Protein AF-A0A917MZ72-F1 (afdb_monomer_lite)

Foldseek 3Di:
DDWDFPDKDKDWAQAAPQKKKKFAPPDPWDQPPQPDVVCVVQLWGDDARMIIGGHPDRGTDIDMDTDIPDDDPDPVPDPPDPVHDDDDDYDHPNPDIDIHHPPDDPVPPDDD

Radius of gyration: 14.57 Å; chains: 1; bounding box: 30×39×33 Å

InterPro domains:
  IPR038691 DNA-entry nuclease inhibitor, ComJ superfamily [G3DSA:2.60.34.30] (3-109)

Structure (mmCIF, N/CA/C/O backbone):
data_AF-A0A917MZ72-F1
#
_entry.id   AF-A0A917MZ72-F1
#
loop_
_atom_site.group_PDB
_atom_site.id
_atom_site.type_symbol
_atom_site.label_atom_id
_atom_site.label_alt_id
_atom_site.label_comp_id
_atom_site.label_asym_id
_atom_site.label_entity_id
_atom_site.label_seq_id
_atom_site.pdbx_PDB_ins_code
_atom_site.Cartn_x
_atom_site.Cartn_y
_atom_site.Cartn_z
_atom_site.occupancy
_atom_site.B_iso_or_equiv
_atom_site.auth_seq_id
_atom_site.auth_comp_id
_atom_site.auth_asym_i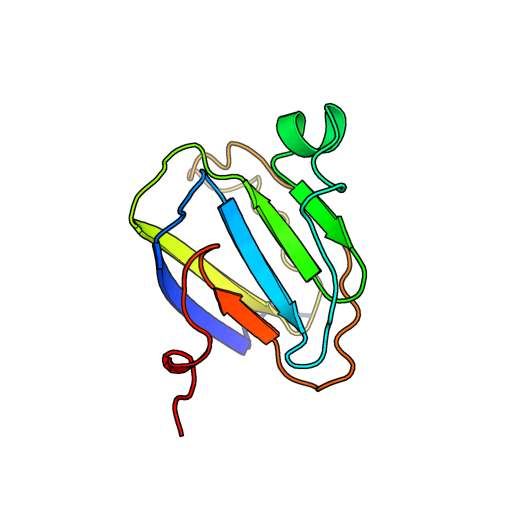d
_atom_site.auth_atom_id
_atom_site.pdbx_PDB_model_num
ATOM 1 N N . MET A 1 1 ? -15.347 21.070 11.249 1.00 49.66 1 MET A N 1
ATOM 2 C CA . MET A 1 1 ? -15.403 19.743 11.897 1.00 49.66 1 MET A CA 1
ATOM 3 C C . MET A 1 1 ? -13.965 19.324 12.135 1.00 49.66 1 MET A C 1
ATOM 5 O O . MET A 1 1 ? -13.154 19.535 11.245 1.00 49.66 1 MET A O 1
ATOM 9 N N . SER A 1 2 ? -13.608 18.893 13.342 1.00 57.16 2 SER A N 1
ATOM 10 C CA . SER A 1 2 ? -12.224 18.542 13.677 1.00 57.16 2 SER A CA 1
ATOM 11 C C . SER A 1 2 ? -11.825 17.259 12.954 1.00 57.16 2 SER A C 1
ATOM 13 O O . SER A 1 2 ? -12.448 16.220 13.153 1.00 57.16 2 SER A O 1
ATOM 15 N N . ASN A 1 3 ? -10.79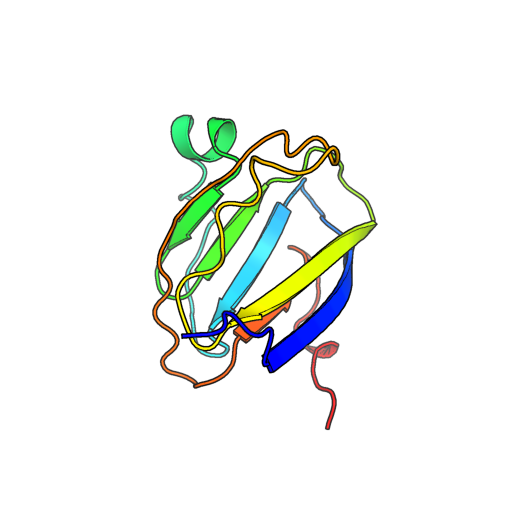6 17.353 12.120 1.00 67.38 3 ASN A N 1
ATOM 16 C CA . ASN A 1 3 ? -10.198 16.219 11.439 1.00 67.38 3 ASN A CA 1
ATOM 17 C C . ASN A 1 3 ? -9.458 15.366 12.473 1.00 67.38 3 ASN A C 1
ATOM 19 O O . ASN A 1 3 ? -8.483 15.823 13.069 1.00 67.38 3 ASN A O 1
ATOM 23 N N . THR A 1 4 ? -9.981 14.189 12.796 1.00 81.31 4 THR A N 1
ATOM 24 C CA . THR A 1 4 ? -9.443 13.345 13.868 1.00 81.31 4 THR A CA 1
ATOM 25 C C . THR A 1 4 ? -9.110 11.976 13.304 1.00 81.31 4 THR A C 1
ATOM 27 O O . THR A 1 4 ? -9.956 11.325 12.692 1.00 81.31 4 THR A O 1
ATOM 30 N N . VAL A 1 5 ? -7.866 11.548 13.521 1.00 84.50 5 VAL A N 1
ATOM 31 C CA . VAL A 1 5 ? -7.420 10.186 13.225 1.00 84.50 5 VAL A CA 1
ATOM 32 C C . VAL A 1 5 ? -8.190 9.237 14.137 1.00 84.50 5 VAL A C 1
ATOM 34 O O . VAL A 1 5 ? -8.087 9.336 15.359 1.00 84.50 5 VAL A O 1
ATOM 37 N N . ILE A 1 6 ? -8.968 8.329 13.552 1.00 92.81 6 ILE A N 1
ATOM 38 C CA . ILE A 1 6 ? -9.713 7.313 14.310 1.00 92.81 6 ILE A CA 1
ATOM 39 C C . ILE A 1 6 ? -8.906 6.043 14.534 1.00 92.81 6 ILE A C 1
ATOM 41 O O . ILE A 1 6 ? -9.191 5.296 15.467 1.00 92.81 6 ILE A O 1
ATOM 45 N N . ASN A 1 7 ? -7.904 5.793 13.693 1.00 91.81 7 ASN A N 1
ATOM 46 C CA . ASN A 1 7 ? -6.975 4.695 13.882 1.00 91.81 7 ASN A CA 1
ATOM 47 C C . ASN A 1 7 ? -5.633 5.003 13.216 1.00 91.81 7 ASN A C 1
ATOM 49 O O . ASN A 1 7 ? -5.599 5.587 12.131 1.00 91.81 7 ASN A O 1
ATOM 53 N N . GLU A 1 8 ? -4.548 4.580 13.856 1.00 93.00 8 GLU A N 1
ATOM 54 C CA . GLU A 1 8 ? -3.192 4.652 13.321 1.00 93.00 8 GLU A CA 1
ATOM 55 C C . GLU A 1 8 ? -2.519 3.291 13.478 1.00 93.00 8 GLU A C 1
ATOM 57 O O . GLU A 1 8 ? -2.433 2.743 14.578 1.00 93.00 8 GLU A O 1
ATOM 62 N N . ILE A 1 9 ? -2.031 2.749 12.367 1.00 93.81 9 ILE A N 1
ATOM 63 C CA . ILE A 1 9 ? -1.363 1.452 12.315 1.00 93.81 9 ILE A CA 1
ATOM 64 C C . ILE A 1 9 ? 0.048 1.682 11.785 1.00 93.81 9 ILE A C 1
ATOM 66 O O . ILE A 1 9 ? 0.225 2.327 10.753 1.00 93.81 9 ILE A O 1
ATOM 70 N N . LYS A 1 10 ? 1.043 1.147 12.495 1.00 94.19 10 LYS A N 1
ATOM 71 C CA . LYS A 1 10 ? 2.453 1.171 12.091 1.00 94.19 10 LYS A CA 1
ATOM 72 C C . LYS A 1 10 ? 2.913 -0.246 11.810 1.00 94.19 10 LYS A C 1
ATOM 74 O O . LYS A 1 10 ? 2.726 -1.127 12.651 1.00 94.19 10 LYS A O 1
ATOM 79 N N . LEU A 1 11 ? 3.479 -0.448 10.632 1.00 92.50 11 LEU A N 1
ATOM 80 C CA . LEU A 1 11 ? 3.952 -1.732 10.138 1.00 92.50 11 LEU A CA 1
ATOM 81 C C . LEU A 1 11 ? 5.357 -1.551 9.575 1.00 92.50 11 LEU A C 1
ATOM 83 O O . LEU A 1 11 ? 5.674 -0.483 9.064 1.00 92.50 11 LEU A O 1
ATOM 87 N N . ASP A 1 12 ? 6.145 -2.616 9.610 1.00 92.38 12 ASP A N 1
ATOM 88 C CA . ASP A 1 12 ? 7.345 -2.748 8.790 1.00 92.38 12 ASP A CA 1
ATOM 89 C C . ASP A 1 12 ? 7.057 -3.857 7.776 1.00 92.38 12 ASP A C 1
ATOM 91 O O . ASP A 1 12 ? 6.725 -4.982 8.166 1.00 92.38 12 ASP A O 1
ATOM 95 N N . ILE A 1 13 ? 7.078 -3.513 6.488 1.00 90.50 13 ILE A N 1
ATOM 96 C CA . ILE A 1 13 ? 6.703 -4.411 5.389 1.00 90.50 13 ILE A CA 1
ATOM 97 C C . ILE A 1 13 ? 7.914 -4.649 4.502 1.00 90.50 13 ILE A C 1
ATOM 99 O O . ILE A 1 13 ? 8.536 -3.695 4.041 1.00 90.50 13 ILE A O 1
ATOM 103 N N . PHE A 1 14 ? 8.217 -5.910 4.206 1.00 89.06 14 PHE A N 1
ATOM 104 C CA . PHE A 1 14 ? 9.290 -6.254 3.284 1.00 89.06 14 PHE A CA 1
ATOM 105 C C . PHE A 1 14 ? 8.858 -5.973 1.837 1.00 89.06 14 PHE A C 1
ATOM 107 O O . PHE A 1 14 ? 8.076 -6.720 1.246 1.00 89.06 14 PHE A O 1
ATOM 114 N N . ALA A 1 15 ? 9.348 -4.871 1.263 1.00 88.38 15 ALA A N 1
ATOM 115 C CA . ALA A 1 15 ? 8.975 -4.409 -0.074 1.00 88.38 15 ALA A CA 1
ATOM 116 C C . ALA A 1 15 ? 9.768 -5.127 -1.176 1.00 88.38 15 ALA A C 1
ATOM 118 O O . ALA A 1 15 ? 10.562 -4.513 -1.899 1.00 88.38 15 ALA A O 1
ATOM 119 N N . ASP A 1 16 ? 9.559 -6.438 -1.299 1.00 84.88 16 ASP A N 1
ATOM 120 C CA . ASP A 1 16 ? 10.185 -7.219 -2.361 1.00 84.88 16 ASP A CA 1
ATOM 121 C C . ASP A 1 16 ? 9.782 -6.690 -3.741 1.00 84.88 16 ASP A C 1
ATOM 123 O O . ASP A 1 16 ? 8.648 -6.260 -3.956 1.00 84.88 16 ASP A O 1
ATOM 127 N N . TYR A 1 17 ? 10.728 -6.688 -4.677 1.00 85.44 17 TYR A N 1
ATOM 128 C CA . TYR A 1 17 ? 10.587 -6.041 -5.985 1.00 85.44 17 TYR A CA 1
ATOM 129 C C . TYR A 1 17 ? 10.190 -4.555 -5.924 1.00 85.44 17 TYR A C 1
ATOM 131 O O . TYR A 1 17 ? 9.549 -4.066 -6.851 1.00 85.44 17 TYR A O 1
ATOM 139 N N . PHE A 1 18 ? 10.607 -3.823 -4.881 1.00 90.62 18 PHE A N 1
ATOM 140 C CA . PHE A 1 18 ? 10.366 -2.379 -4.748 1.00 90.62 18 PHE A CA 1
ATOM 141 C C . PHE A 1 18 ? 8.876 -2.014 -4.686 1.00 90.62 18 PHE A C 1
ATOM 143 O O . PHE A 1 18 ? 8.465 -0.973 -5.196 1.00 90.62 18 PHE A O 1
ATOM 150 N N . GLN A 1 19 ? 8.047 -2.879 -4.102 1.00 91.25 19 GLN A N 1
ATOM 151 C CA . GLN A 1 19 ? 6.609 -2.645 -4.034 1.00 91.25 19 GLN A CA 1
ATOM 152 C C . GLN A 1 19 ? 5.964 -3.269 -2.798 1.00 91.25 19 GLN A C 1
ATOM 154 O O . GLN A 1 19 ? 6.420 -4.280 -2.262 1.00 91.25 19 GLN A O 1
ATOM 159 N N . LEU A 1 20 ? 4.857 -2.666 -2.380 1.00 92.56 20 LEU A N 1
ATOM 160 C CA . LEU A 1 20 ? 3.923 -3.196 -1.394 1.00 92.56 20 LEU A CA 1
ATOM 161 C C . LEU A 1 20 ? 2.491 -2.979 -1.875 1.00 92.56 20 LEU A C 1
ATOM 163 O O . LEU A 1 20 ? 2.235 -2.129 -2.731 1.00 92.56 20 LEU A O 1
ATOM 167 N N . TYR A 1 21 ? 1.553 -3.730 -1.310 1.00 91.38 21 TYR A N 1
ATOM 168 C CA . TYR A 1 21 ? 0.163 -3.723 -1.744 1.00 91.38 21 TYR A CA 1
ATOM 169 C C . TYR A 1 21 ? -0.789 -3.351 -0.617 1.00 91.38 21 TYR A C 1
ATOM 171 O O . TYR A 1 21 ? -0.642 -3.814 0.514 1.00 91.38 21 TYR A O 1
ATOM 179 N N . LEU A 1 22 ? -1.799 -2.560 -0.970 1.00 92.75 22 LEU A N 1
ATOM 180 C CA . LEU A 1 22 ? -3.038 -2.397 -0.223 1.00 92.75 22 LEU A CA 1
ATOM 181 C C . LEU A 1 22 ? -4.139 -3.114 -0.997 1.00 92.75 22 LEU A C 1
ATOM 183 O O . LEU A 1 22 ? -4.350 -2.819 -2.170 1.00 92.75 22 LEU A O 1
ATOM 187 N N . LYS A 1 23 ? -4.833 -4.059 -0.376 1.00 91.94 23 LYS A N 1
ATOM 188 C CA . LYS A 1 23 ? -5.730 -4.952 -1.108 1.00 91.94 23 LYS A CA 1
ATOM 189 C C . LYS A 1 23 ? -6.977 -5.298 -0.307 1.00 91.94 23 LYS A C 1
ATOM 191 O O . LYS A 1 23 ? -6.874 -5.590 0.880 1.00 91.94 23 LYS A O 1
ATOM 196 N N . ASP A 1 24 ? -8.140 -5.310 -0.948 1.00 91.56 24 ASP A N 1
ATOM 197 C CA . ASP A 1 24 ? -9.338 -5.930 -0.381 1.00 91.56 24 ASP A CA 1
ATOM 198 C C . ASP A 1 24 ? -9.112 -7.438 -0.196 1.00 91.56 24 ASP A C 1
ATOM 200 O O . ASP A 1 24 ? -8.584 -8.104 -1.086 1.00 91.56 24 ASP A O 1
ATOM 204 N N . GLU A 1 25 ? -9.509 -7.994 0.950 1.00 89.12 25 GLU A N 1
ATOM 205 C CA . GLU A 1 25 ? -9.257 -9.406 1.291 1.00 89.12 25 GLU A CA 1
ATOM 206 C C . GLU A 1 25 ? -9.719 -10.387 0.197 1.00 89.12 25 GLU A C 1
ATOM 208 O O . GLU A 1 25 ? -9.057 -11.400 -0.031 1.00 89.12 25 GLU A O 1
ATOM 213 N N . ASN A 1 26 ? -10.809 -10.066 -0.506 1.00 88.56 26 ASN A N 1
ATOM 214 C CA . ASN A 1 26 ? -11.394 -10.915 -1.541 1.00 88.56 26 ASN A CA 1
ATOM 215 C C . ASN A 1 26 ? -10.972 -10.527 -2.963 1.00 88.56 26 ASN A C 1
ATOM 217 O O . ASN A 1 26 ? -11.402 -11.179 -3.914 1.00 88.56 26 ASN A O 1
ATOM 221 N N . ALA A 1 27 ? -10.170 -9.476 -3.144 1.00 86.44 27 ALA A N 1
ATOM 222 C CA . ALA A 1 27 ? -9.768 -9.061 -4.478 1.00 86.44 27 ALA A CA 1
ATOM 223 C C . ALA A 1 27 ? -8.895 -10.129 -5.155 1.00 86.44 27 ALA A C 1
ATOM 225 O O . ALA A 1 27 ? -8.049 -10.777 -4.536 1.00 86.44 27 ALA A O 1
ATOM 226 N N . GLU A 1 28 ? -9.046 -10.271 -6.466 1.00 80.44 28 GLU A N 1
ATOM 227 C CA . GLU A 1 28 ? -8.181 -11.107 -7.313 1.00 80.44 28 GLU A CA 1
ATOM 228 C C . GLU A 1 28 ? -7.277 -10.260 -8.220 1.00 80.44 28 GLU A C 1
ATOM 230 O O . GLU A 1 28 ? -6.552 -10.801 -9.050 1.00 80.44 28 GLU A O 1
ATOM 235 N N . GLY A 1 29 ? -7.306 -8.934 -8.042 1.00 75.44 29 GLY A N 1
ATOM 236 C CA . GLY A 1 29 ? -6.576 -7.972 -8.857 1.00 75.44 29 GLY A CA 1
ATOM 237 C C . GLY A 1 29 ? -5.099 -8.332 -9.035 1.00 75.44 29 GLY A C 1
ATOM 238 O O . GLY A 1 29 ? -4.353 -8.459 -8.062 1.00 75.44 29 GLY A O 1
ATOM 239 N N . ASP A 1 30 ? -4.688 -8.479 -10.297 1.00 80.62 30 ASP A N 1
ATOM 240 C CA . ASP A 1 30 ? -3.304 -8.727 -10.699 1.00 80.62 30 ASP A CA 1
ATOM 241 C C . ASP A 1 30 ? -2.646 -7.416 -11.154 1.00 80.62 30 ASP A C 1
ATOM 243 O O . ASP A 1 30 ? -3.037 -6.812 -12.157 1.00 80.62 30 ASP A O 1
ATOM 247 N N . LEU A 1 31 ? -1.630 -6.981 -10.409 1.00 83.75 31 LEU A N 1
ATOM 248 C CA . LEU A 1 31 ? -0.858 -5.773 -10.700 1.00 83.75 31 LEU A CA 1
ATOM 249 C C . LEU A 1 31 ? 0.259 -5.995 -11.729 1.00 83.75 31 LEU A C 1
ATOM 251 O O . LEU A 1 31 ? 0.845 -5.019 -12.196 1.00 83.75 31 LEU A O 1
ATOM 255 N N . SER A 1 32 ? 0.548 -7.238 -12.131 1.00 82.06 32 SER A N 1
ATOM 256 C CA . SER A 1 32 ? 1.681 -7.566 -13.012 1.00 82.06 32 SER A CA 1
ATOM 257 C C . SER A 1 32 ? 1.673 -6.796 -14.337 1.00 82.06 32 SER A C 1
ATOM 259 O O . SER A 1 32 ? 2.730 -6.496 -14.891 1.00 82.06 32 SER A O 1
ATOM 261 N N . LYS A 1 33 ? 0.482 -6.435 -14.829 1.00 85.75 33 LYS A N 1
ATOM 262 C CA . LYS A 1 33 ? 0.277 -5.684 -16.078 1.00 85.75 33 LYS A CA 1
ATOM 263 C C . LYS A 1 33 ? -0.025 -4.199 -15.871 1.00 85.75 33 LYS A C 1
ATOM 265 O O . LYS A 1 33 ? -0.160 -3.483 -16.859 1.00 85.75 33 LYS A O 1
ATOM 270 N N . MET A 1 34 ? -0.146 -3.745 -14.624 1.00 91.06 34 MET A N 1
ATOM 271 C CA . MET A 1 34 ? -0.582 -2.381 -14.294 1.00 91.06 34 MET A CA 1
ATOM 272 C C . MET A 1 34 ? 0.573 -1.411 -14.057 1.00 91.06 34 MET A C 1
ATOM 274 O O . MET A 1 34 ? 0.363 -0.201 -14.028 1.00 91.06 34 MET A O 1
ATOM 278 N N . TRP A 1 35 ? 1.804 -1.917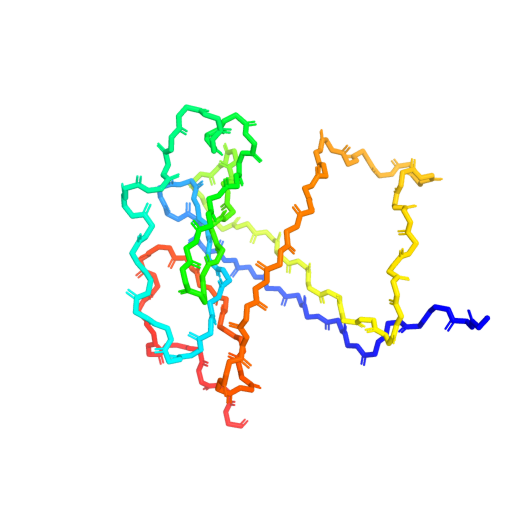 -13.973 1.00 91.44 35 TRP A N 1
ATOM 279 C CA . TRP A 1 35 ? 3.025 -1.113 -13.944 1.00 91.44 35 TRP A CA 1
ATOM 280 C C . TRP A 1 35 ? 3.376 -0.562 -15.334 1.00 91.44 35 TRP A C 1
ATOM 282 O O . TRP A 1 35 ? 4.361 -0.953 -15.960 1.00 91.44 35 TRP A O 1
ATOM 292 N N . THR A 1 36 ? 2.540 0.344 -15.842 1.00 93.62 36 THR A N 1
ATOM 293 C CA . THR A 1 36 ? 2.863 1.158 -17.020 1.00 93.62 36 THR A CA 1
ATOM 294 C C . THR A 1 36 ? 3.992 2.142 -16.697 1.00 93.62 36 THR A C 1
ATOM 296 O O . THR A 1 36 ? 4.327 2.364 -15.535 1.00 93.62 36 THR A O 1
ATOM 299 N N . GLN A 1 37 ? 4.568 2.780 -17.719 1.00 93.44 37 GLN A N 1
ATOM 300 C CA . GLN A 1 37 ? 5.589 3.814 -17.511 1.00 93.44 37 GLN A CA 1
ATOM 301 C C . GLN A 1 37 ? 5.093 4.934 -16.575 1.00 93.44 37 GLN A C 1
ATOM 303 O O . GLN A 1 37 ? 5.812 5.332 -15.663 1.00 93.44 37 GLN A O 1
ATOM 308 N N . GLU A 1 38 ? 3.842 5.375 -16.743 1.00 93.44 38 GLU A N 1
ATOM 309 C CA . GLU A 1 38 ? 3.219 6.372 -15.863 1.00 93.44 38 GLU A CA 1
ATOM 310 C C . GLU A 1 38 ? 3.094 5.856 -14.420 1.00 93.44 38 GLU A C 1
ATOM 312 O O . GLU A 1 38 ? 3.429 6.567 -13.476 1.00 93.44 38 GLU A O 1
ATOM 317 N N . ALA A 1 39 ? 2.651 4.609 -14.234 1.00 93.81 39 ALA A N 1
ATOM 318 C CA . ALA A 1 39 ? 2.508 4.008 -12.908 1.00 93.81 39 ALA A CA 1
ATOM 319 C C . ALA A 1 39 ? 3.854 3.889 -12.175 1.00 93.81 39 ALA A C 1
ATOM 321 O O . ALA A 1 39 ? 3.929 4.113 -10.968 1.00 93.81 39 ALA A O 1
ATOM 322 N N . ILE A 1 40 ? 4.930 3.582 -12.909 1.00 93.06 40 ILE A N 1
ATOM 323 C CA . ILE A 1 40 ? 6.296 3.535 -12.373 1.00 93.06 40 ILE A CA 1
ATOM 324 C C . ILE A 1 40 ? 6.751 4.931 -11.936 1.00 93.06 40 ILE A C 1
ATOM 326 O O . ILE A 1 40 ? 7.277 5.081 -10.837 1.00 93.06 40 ILE A O 1
ATOM 330 N N . GLU A 1 41 ? 6.517 5.961 -12.752 1.00 92.62 41 GLU A N 1
ATOM 331 C CA . GLU A 1 41 ? 6.862 7.352 -12.415 1.00 92.62 41 GLU A CA 1
ATOM 332 C C . GLU A 1 41 ? 6.070 7.866 -11.207 1.00 92.62 41 GLU A C 1
ATOM 334 O O . GLU A 1 41 ? 6.587 8.611 -10.374 1.00 92.62 41 GLU A O 1
ATOM 339 N N . ARG A 1 42 ? 4.818 7.424 -11.074 1.00 94.00 42 ARG A N 1
ATOM 340 C CA . ARG A 1 42 ? 3.946 7.765 -9.949 1.00 94.00 42 ARG A CA 1
ATOM 341 C C . ARG A 1 42 ? 4.158 6.883 -8.722 1.00 94.00 42 ARG A C 1
ATOM 343 O O . ARG A 1 42 ? 3.572 7.181 -7.687 1.00 94.00 42 ARG A O 1
ATOM 350 N N . LEU A 1 43 ? 4.954 5.816 -8.815 1.00 94.56 43 LEU A N 1
ATOM 351 C CA . LEU A 1 43 ? 5.049 4.774 -7.786 1.00 94.56 43 LEU A CA 1
ATOM 352 C C . LEU A 1 43 ? 3.661 4.271 -7.340 1.00 94.56 43 LEU A C 1
ATOM 354 O O . LEU A 1 43 ? 3.446 3.964 -6.167 1.00 94.56 43 LEU A O 1
ATOM 358 N N . LEU A 1 44 ? 2.711 4.223 -8.275 1.00 96.12 44 LEU A N 1
ATOM 359 C CA . LEU A 1 44 ? 1.313 3.914 -8.009 1.00 96.12 44 LEU A CA 1
ATOM 360 C C . LEU A 1 44 ? 0.726 3.109 -9.166 1.00 96.12 44 LEU A C 1
ATOM 362 O O . LEU A 1 44 ? 0.575 3.622 -10.273 1.00 96.12 44 LEU A O 1
ATOM 366 N N . ALA A 1 45 ? 0.336 1.874 -8.879 1.00 94.81 45 ALA A N 1
ATOM 367 C CA . ALA A 1 45 ? -0.424 1.020 -9.782 1.00 94.81 45 ALA A CA 1
ATOM 368 C C . ALA A 1 45 ? -1.777 0.684 -9.149 1.00 94.81 45 ALA A C 1
ATOM 370 O O . ALA A 1 45 ? -1.871 0.499 -7.938 1.00 94.81 45 ALA A O 1
ATOM 371 N N . ILE A 1 46 ? -2.838 0.608 -9.950 1.00 94.00 46 ILE A N 1
ATOM 372 C CA . ILE A 1 46 ? -4.198 0.366 -9.454 1.00 94.00 46 ILE A CA 1
ATOM 373 C C . ILE A 1 46 ? -4.843 -0.716 -10.311 1.00 94.00 46 ILE A C 1
ATOM 375 O O . ILE A 1 46 ? -4.682 -0.742 -11.530 1.00 94.00 46 ILE A O 1
ATOM 379 N N . THR A 1 47 ? -5.569 -1.613 -9.658 1.00 92.44 47 THR A N 1
ATOM 380 C CA . THR A 1 47 ? -6.441 -2.609 -10.277 1.00 92.44 47 THR A CA 1
ATOM 381 C C . THR A 1 47 ? -7.622 -2.883 -9.345 1.00 92.44 47 THR A C 1
ATOM 383 O O . THR A 1 47 ? -7.695 -2.333 -8.243 1.00 92.44 47 THR A O 1
ATOM 386 N N . ASP A 1 48 ? -8.549 -3.735 -9.766 1.00 90.44 48 ASP A N 1
ATOM 387 C CA . ASP A 1 48 ? -9.781 -4.010 -9.030 1.00 90.44 48 ASP A CA 1
ATOM 388 C C . ASP A 1 48 ? -9.488 -4.482 -7.594 1.00 90.44 48 ASP A C 1
ATOM 390 O O . ASP A 1 48 ? -8.886 -5.536 -7.354 1.00 90.44 48 ASP A O 1
ATOM 394 N N . GLY A 1 49 ? -9.883 -3.650 -6.624 1.00 91.31 49 GLY A N 1
ATOM 395 C CA . GLY A 1 49 ? -9.699 -3.899 -5.195 1.00 91.31 49 GLY A CA 1
ATOM 396 C C . GLY A 1 49 ? -8.238 -3.993 -4.741 1.00 91.31 49 GLY A C 1
ATOM 397 O O . GLY A 1 49 ? -7.984 -4.571 -3.686 1.00 91.31 49 GLY A O 1
ATOM 398 N N . THR A 1 50 ? -7.264 -3.494 -5.515 1.00 92.62 50 THR A N 1
ATOM 399 C CA . THR A 1 50 ? -5.838 -3.547 -5.151 1.00 92.62 50 THR A CA 1
ATOM 400 C C . THR A 1 50 ? -5.072 -2.307 -5.618 1.00 92.62 50 THR A C 1
ATOM 402 O O . THR A 1 50 ? -5.097 -1.939 -6.790 1.00 92.62 50 THR A O 1
ATOM 405 N N . ILE A 1 51 ? -4.317 -1.707 -4.701 1.00 95.12 51 ILE A N 1
ATOM 406 C CA . ILE A 1 51 ? -3.364 -0.624 -4.944 1.00 95.12 51 ILE A CA 1
ATOM 407 C C . ILE A 1 51 ? -1.949 -1.164 -4.742 1.00 95.12 51 ILE A C 1
ATOM 409 O O . ILE A 1 51 ? -1.633 -1.739 -3.701 1.00 95.12 51 ILE A O 1
ATOM 413 N N . GLY A 1 52 ? -1.087 -0.939 -5.726 1.00 94.06 52 GLY A N 1
ATOM 414 C CA . GLY A 1 52 ? 0.352 -1.124 -5.631 1.00 94.06 52 GLY A CA 1
ATOM 415 C C . GLY A 1 52 ? 1.057 0.190 -5.357 1.00 94.06 52 GLY A C 1
ATOM 416 O O . GLY A 1 52 ? 0.889 1.156 -6.097 1.00 94.06 52 GLY A O 1
ATOM 417 N N . VAL A 1 53 ? 1.866 0.206 -4.303 1.00 94.94 53 VAL A N 1
ATOM 418 C CA . VAL A 1 53 ? 2.712 1.336 -3.926 1.00 94.94 53 VAL A CA 1
ATOM 419 C C . VAL A 1 53 ? 4.159 0.954 -4.188 1.00 94.94 53 VAL A C 1
ATOM 421 O O . VAL A 1 53 ? 4.674 -0.003 -3.607 1.00 94.94 53 VAL A O 1
ATOM 424 N N . GLY A 1 54 ? 4.807 1.704 -5.072 1.00 93.19 54 GLY A N 1
ATOM 425 C CA . GLY A 1 54 ? 6.222 1.552 -5.372 1.00 93.19 54 GLY A CA 1
ATOM 426 C C . GLY A 1 54 ? 7.084 2.146 -4.260 1.00 93.19 54 GLY A C 1
ATOM 427 O O . GLY A 1 54 ? 6.764 3.182 -3.678 1.00 93.19 54 GLY A O 1
ATOM 428 N N . THR A 1 55 ? 8.206 1.504 -3.971 1.00 91.44 55 THR A N 1
ATOM 429 C CA . THR A 1 55 ? 9.191 1.956 -2.992 1.00 91.44 55 THR A CA 1
ATOM 430 C C . THR A 1 55 ? 10.530 2.183 -3.684 1.00 91.44 55 THR A C 1
ATOM 432 O O . THR A 1 55 ? 10.872 1.550 -4.674 1.00 91.44 55 THR A O 1
ATOM 435 N N . VAL A 1 56 ? 11.358 3.076 -3.147 1.00 88.44 56 VAL A N 1
ATOM 436 C CA . VAL A 1 56 ? 12.722 3.286 -3.672 1.00 88.44 56 VAL A CA 1
ATOM 437 C C . VAL A 1 56 ? 13.731 2.256 -3.144 1.00 88.44 56 VAL A C 1
ATOM 439 O O . VAL A 1 56 ? 14.906 2.282 -3.514 1.00 88.44 56 VAL A O 1
ATOM 442 N N . ARG A 1 57 ? 13.303 1.350 -2.251 1.00 85.25 57 ARG A N 1
ATOM 443 C CA . ARG A 1 57 ? 14.148 0.328 -1.620 1.00 85.25 57 ARG A CA 1
ATOM 444 C C . ARG A 1 57 ? 13.456 -1.034 -1.609 1.00 85.25 57 ARG A C 1
ATOM 446 O O . ARG A 1 57 ? 12.304 -1.129 -1.202 1.00 85.25 57 ARG A O 1
ATOM 453 N N . ASN A 1 58 ? 14.212 -2.073 -1.955 1.00 89.06 58 ASN A N 1
ATOM 454 C CA . ASN A 1 58 ? 13.838 -3.469 -1.741 1.00 89.06 58 ASN A CA 1
ATOM 455 C C . ASN A 1 58 ? 14.371 -3.945 -0.373 1.00 89.06 58 ASN A C 1
ATOM 457 O O . ASN A 1 58 ? 15.470 -4.492 -0.283 1.00 89.06 58 ASN A O 1
ATOM 461 N N . MET A 1 59 ? 13.646 -3.608 0.695 1.00 89.62 59 MET A N 1
ATOM 462 C CA . MET A 1 59 ? 13.928 -3.981 2.089 1.00 89.62 59 MET A CA 1
ATOM 463 C C . MET A 1 59 ? 12.662 -3.791 2.940 1.00 89.62 59 MET A C 1
ATOM 465 O O . MET A 1 59 ? 11.631 -3.375 2.412 1.00 89.62 59 MET A O 1
ATOM 469 N N . ASP A 1 60 ? 12.739 -4.041 4.248 1.00 90.94 60 ASP A N 1
ATOM 470 C CA . ASP A 1 60 ? 11.688 -3.626 5.180 1.00 90.94 60 ASP A CA 1
ATOM 471 C C . ASP A 1 60 ? 11.517 -2.101 5.158 1.00 90.94 60 ASP A C 1
ATOM 473 O O . ASP A 1 60 ? 12.460 -1.348 5.424 1.00 90.94 60 ASP A O 1
ATOM 477 N N . VAL A 1 61 ? 10.312 -1.649 4.816 1.00 91.38 61 VAL A N 1
ATOM 478 C CA . VAL A 1 61 ? 9.931 -0.238 4.783 1.00 91.38 61 VAL A CA 1
ATOM 479 C C . VAL A 1 61 ? 8.895 0.061 5.869 1.00 91.38 61 VAL A C 1
ATOM 481 O O . VAL A 1 61 ? 7.937 -0.703 6.024 1.00 91.38 61 VAL A O 1
ATOM 484 N N . PRO A 1 62 ? 9.044 1.177 6.604 1.00 92.44 62 PRO A N 1
ATOM 485 C CA . PRO A 1 62 ? 8.047 1.597 7.573 1.00 92.44 62 PRO A CA 1
ATOM 486 C C . PRO A 1 62 ? 6.806 2.123 6.846 1.00 92.44 62 PRO A C 1
ATOM 488 O O . PRO A 1 62 ? 6.888 3.011 5.996 1.00 92.44 62 PRO A O 1
ATOM 491 N N . VAL A 1 63 ? 5.643 1.598 7.215 1.00 92.00 63 VAL A N 1
ATOM 492 C CA . VAL A 1 63 ? 4.337 1.975 6.674 1.00 92.00 63 VAL A CA 1
ATOM 493 C C . VAL A 1 63 ? 3.460 2.484 7.809 1.00 92.00 63 VAL A C 1
ATOM 495 O O . VAL A 1 63 ? 3.263 1.803 8.818 1.00 92.00 63 VAL A O 1
ATOM 498 N N . ILE A 1 64 ? 2.908 3.684 7.632 1.00 92.25 64 ILE A N 1
ATOM 499 C CA . ILE A 1 64 ? 1.949 4.281 8.563 1.00 92.25 64 ILE A CA 1
ATOM 500 C C . ILE A 1 64 ? 0.621 4.448 7.839 1.00 92.25 64 ILE A C 1
ATOM 502 O O . ILE A 1 64 ? 0.544 5.136 6.825 1.00 92.25 64 ILE A O 1
ATOM 506 N N . ILE A 1 65 ? -0.431 3.856 8.394 1.00 91.81 65 ILE A N 1
ATOM 507 C CA . ILE A 1 65 ? -1.794 3.983 7.884 1.00 91.81 65 ILE A CA 1
ATOM 508 C C . ILE A 1 65 ? -2.602 4.758 8.898 1.00 91.81 65 ILE A C 1
ATOM 510 O O . ILE A 1 65 ? -2.682 4.371 10.063 1.00 91.81 65 ILE A O 1
ATOM 514 N N . LYS A 1 66 ? -3.204 5.848 8.436 1.00 91.62 66 LYS A N 1
ATOM 515 C CA . LYS A 1 66 ? -4.079 6.699 9.231 1.00 91.62 66 LYS A CA 1
ATOM 516 C C . LYS A 1 66 ? -5.461 6.675 8.613 1.00 91.62 66 LYS A C 1
ATOM 518 O O . LYS A 1 66 ? -5.616 6.954 7.429 1.00 91.62 66 LYS A O 1
ATOM 523 N N . ILE A 1 67 ? -6.451 6.341 9.427 1.00 91.06 67 ILE A N 1
ATOM 524 C CA . ILE A 1 67 ? -7.853 6.361 9.027 1.00 91.06 67 ILE A CA 1
ATOM 525 C C . ILE A 1 67 ? -8.478 7.614 9.626 1.00 91.06 67 ILE A C 1
ATOM 527 O O . ILE A 1 67 ? -8.335 7.873 10.823 1.00 91.06 67 ILE A O 1
ATOM 531 N N . PHE A 1 68 ? -9.173 8.379 8.793 1.00 91.00 68 PHE A N 1
ATOM 532 C CA . PHE A 1 68 ? -9.828 9.626 9.165 1.00 91.00 68 PHE A CA 1
ATOM 533 C C . PHE A 1 68 ? -11.339 9.505 8.949 1.00 91.00 68 PHE A C 1
ATOM 535 O O . PHE A 1 68 ? -11.796 8.757 8.088 1.00 91.00 68 PHE A O 1
ATOM 542 N N . THR A 1 69 ? -12.126 10.236 9.737 1.00 89.06 69 THR A N 1
ATOM 543 C CA . THR A 1 69 ? -13.590 10.328 9.558 1.00 89.06 69 THR A CA 1
ATOM 544 C C . THR A 1 69 ? -14.005 11.293 8.457 1.00 89.06 69 THR A C 1
ATOM 546 O O . THR A 1 69 ? -15.148 11.270 8.010 1.00 89.06 69 THR A O 1
ATOM 549 N N . THR A 1 70 ? -13.089 12.161 8.047 1.00 88.44 70 THR A N 1
ATOM 550 C CA . THR A 1 70 ? -13.253 13.157 6.994 1.00 88.44 70 THR A CA 1
ATOM 551 C C . THR A 1 70 ? -11.971 13.213 6.177 1.00 88.44 70 THR A C 1
ATOM 553 O O . THR A 1 70 ? -10.962 12.639 6.580 1.00 88.44 70 THR A O 1
ATOM 556 N N . GLU A 1 71 ? -11.994 13.932 5.060 1.00 86.19 71 GLU A N 1
ATOM 557 C CA . GLU A 1 71 ? -10.805 14.182 4.243 1.00 86.19 71 GLU A CA 1
ATOM 558 C C . GLU A 1 71 ? -9.607 14.622 5.110 1.00 86.19 71 GLU A C 1
ATOM 560 O O . GLU A 1 71 ? -9.781 15.511 5.954 1.00 86.19 71 GLU A O 1
ATOM 565 N N . PRO A 1 72 ? -8.422 13.988 4.983 1.00 83.69 72 PRO A N 1
ATOM 566 C CA . PRO A 1 72 ? -7.232 14.351 5.748 1.00 83.69 72 PRO A CA 1
ATOM 567 C C . PRO A 1 72 ? -6.763 15.769 5.388 1.00 83.69 72 PRO A C 1
ATOM 569 O O . PRO A 1 72 ? -7.018 16.243 4.283 1.00 83.69 72 PRO A O 1
ATOM 572 N N . PRO A 1 73 ? -6.064 16.478 6.292 1.00 77.25 73 PRO A N 1
ATOM 573 C CA . PRO A 1 73 ? -5.490 17.757 5.914 1.00 77.25 73 PRO A CA 1
ATOM 574 C C . PRO A 1 73 ? -4.361 17.492 4.913 1.00 77.25 73 PRO A C 1
ATOM 576 O O . PRO A 1 73 ? -3.608 16.527 5.075 1.00 77.25 73 PRO A O 1
ATOM 579 N N . LEU A 1 74 ? -4.223 18.347 3.898 1.00 71.94 74 LEU A N 1
ATOM 580 C CA . LEU A 1 74 ? -3.068 18.296 3.005 1.00 71.94 74 LEU A CA 1
ATOM 581 C C . LEU A 1 74 ? -1.799 18.405 3.856 1.00 71.94 74 LEU A C 1
ATOM 583 O O . LEU A 1 74 ? -1.561 19.410 4.520 1.00 71.94 74 LEU A O 1
ATOM 587 N N . LEU A 1 75 ? -0.993 17.345 3.852 1.00 66.94 75 LEU A N 1
ATOM 588 C CA . LEU A 1 75 ? 0.203 17.226 4.690 1.00 66.94 75 LEU A CA 1
ATOM 589 C C . LEU A 1 75 ? 1.376 18.102 4.197 1.00 66.94 75 LEU A C 1
ATOM 591 O O . LEU A 1 75 ? 2.492 17.956 4.682 1.00 66.94 75 LEU A O 1
ATOM 595 N N . ALA A 1 76 ? 1.133 19.001 3.240 1.00 58.53 76 ALA A N 1
ATOM 596 C CA . ALA A 1 76 ? 2.152 19.811 2.576 1.00 58.53 76 ALA A CA 1
ATOM 597 C C . ALA A 1 76 ? 2.787 20.892 3.476 1.00 58.53 76 ALA A C 1
ATOM 599 O O . ALA A 1 76 ? 3.833 21.427 3.120 1.00 58.53 76 ALA A O 1
ATOM 600 N N . ASP A 1 77 ? 2.194 21.186 4.638 1.00 51.56 77 ASP A N 1
ATOM 601 C CA . ASP A 1 77 ? 2.554 22.359 5.448 1.00 51.56 77 ASP A CA 1
ATOM 602 C C . ASP A 1 77 ? 3.409 22.040 6.698 1.00 51.56 77 ASP A C 1
ATOM 604 O O . ASP A 1 77 ? 3.566 22.887 7.578 1.00 51.56 77 ASP A O 1
ATOM 608 N N . GLY A 1 78 ? 3.970 20.829 6.807 1.00 54.38 78 GLY A N 1
ATOM 609 C CA . GLY A 1 78 ? 4.868 20.427 7.901 1.00 54.38 78 GLY A CA 1
ATOM 610 C C . GLY A 1 78 ? 6.276 20.092 7.406 1.00 54.38 78 GLY A C 1
ATOM 611 O O . GLY A 1 78 ? 6.431 19.532 6.330 1.00 54.38 78 GLY A O 1
ATOM 612 N N . GLU A 1 79 ? 7.305 20.404 8.198 1.00 51.03 79 GLU A N 1
ATOM 613 C CA . GLU A 1 79 ? 8.744 20.257 7.882 1.00 51.03 79 GLU A CA 1
ATOM 614 C C . GLU A 1 79 ? 9.244 18.809 7.633 1.00 51.03 79 GLU A C 1
ATOM 616 O O . GLU A 1 79 ? 10.448 18.584 7.499 1.00 51.03 79 GLU A O 1
ATOM 621 N N . ASP A 1 80 ? 8.349 17.829 7.499 1.00 57.09 80 ASP A N 1
ATOM 622 C CA . ASP A 1 80 ? 8.674 16.471 7.069 1.00 57.09 80 ASP A CA 1
ATOM 623 C C . ASP A 1 80 ? 8.501 16.371 5.546 1.00 57.09 80 ASP A C 1
ATOM 625 O O . ASP A 1 80 ? 7.395 16.419 5.015 1.00 57.09 80 ASP A O 1
ATOM 629 N N . VAL A 1 81 ? 9.624 16.263 4.835 1.00 67.19 81 VAL A N 1
ATOM 630 C CA . VAL A 1 81 ? 9.737 16.305 3.368 1.00 67.19 81 VAL A CA 1
ATOM 631 C C . VAL A 1 81 ? 8.949 15.163 2.712 1.00 67.19 81 VAL A C 1
ATOM 633 O O . VAL A 1 81 ? 9.489 14.093 2.426 1.00 67.19 81 VAL A O 1
ATOM 636 N N . ILE A 1 82 ? 7.662 15.383 2.445 1.00 76.62 82 ILE A N 1
ATOM 637 C CA . ILE A 1 82 ? 6.872 14.483 1.606 1.00 76.62 82 ILE A CA 1
ATOM 638 C C . ILE A 1 82 ? 7.364 14.643 0.169 1.00 76.62 82 ILE A C 1
ATOM 640 O O . ILE A 1 82 ? 7.079 15.632 -0.499 1.00 76.62 82 ILE A O 1
ATOM 644 N N . ALA A 1 83 ? 8.130 13.658 -0.301 1.00 83.56 83 ALA A N 1
ATOM 645 C CA . ALA A 1 83 ? 8.697 13.667 -1.647 1.00 83.56 83 ALA A CA 1
ATOM 646 C C . ALA A 1 83 ? 7.632 13.492 -2.743 1.00 83.56 83 ALA A C 1
ATOM 648 O O . ALA A 1 83 ? 7.820 13.967 -3.861 1.00 83.56 83 ALA A O 1
ATOM 649 N N . GLN A 1 84 ? 6.531 12.799 -2.433 1.00 87.31 84 GLN A N 1
ATOM 650 C CA . GLN A 1 84 ? 5.474 12.483 -3.386 1.00 87.31 84 GLN A CA 1
ATOM 651 C C . GLN A 1 84 ? 4.138 12.254 -2.675 1.00 87.31 84 GLN A C 1
ATOM 653 O O . GLN A 1 84 ? 4.084 11.581 -1.646 1.00 87.31 84 GLN A O 1
ATOM 658 N N . ILE A 1 85 ? 3.062 12.793 -3.253 1.00 89.12 85 ILE A N 1
ATOM 659 C CA . ILE A 1 85 ? 1.677 12.545 -2.842 1.00 89.12 85 ILE A CA 1
ATOM 660 C C . ILE A 1 85 ? 0.938 11.975 -4.048 1.00 89.12 85 ILE A C 1
ATOM 662 O O . ILE A 1 85 ? 1.035 12.514 -5.149 1.00 89.12 85 ILE A O 1
ATOM 666 N N . ASN A 1 86 ? 0.200 10.893 -3.824 1.00 91.44 86 ASN A N 1
ATOM 667 C CA . ASN A 1 86 ? -0.718 10.314 -4.791 1.00 91.44 86 ASN A CA 1
ATOM 668 C C . ASN A 1 86 ? -2.123 10.274 -4.192 1.00 91.44 86 ASN A C 1
ATOM 670 O O . ASN A 1 86 ? -2.279 10.065 -2.990 1.00 91.44 86 ASN A O 1
ATOM 674 N N . GLU A 1 87 ? -3.122 10.421 -5.053 1.00 91.31 87 GLU A N 1
ATOM 675 C CA . GLU A 1 87 ? -4.532 10.259 -4.720 1.00 91.31 87 GLU A CA 1
ATOM 676 C C . GLU A 1 87 ? -5.122 9.164 -5.610 1.00 91.31 87 GLU A C 1
ATOM 678 O O . GLU A 1 87 ? -4.848 9.111 -6.816 1.00 91.31 87 GLU A O 1
ATOM 683 N N . CYS A 1 88 ? -5.879 8.257 -4.998 1.00 92.75 88 CYS A N 1
ATOM 684 C CA . CYS A 1 88 ? -6.577 7.179 -5.679 1.00 92.75 88 CYS A CA 1
ATOM 685 C C . CYS A 1 88 ? -7.701 6.617 -4.815 1.00 92.75 88 CYS A C 1
ATOM 687 O O . CYS A 1 88 ? -7.679 6.743 -3.590 1.00 92.75 88 CYS A O 1
ATOM 689 N N . ASP A 1 89 ? -8.602 5.893 -5.467 1.00 92.25 89 ASP A N 1
ATOM 690 C CA . ASP A 1 89 ? -9.700 5.188 -4.824 1.00 92.25 89 ASP A CA 1
ATOM 691 C C . ASP A 1 89 ? -9.491 3.674 -4.872 1.00 92.25 89 ASP A C 1
ATOM 693 O O . ASP A 1 89 ? -8.877 3.128 -5.792 1.00 92.25 89 ASP A O 1
ATOM 697 N N . ILE A 1 90 ? -10.045 2.990 -3.875 1.00 91.69 90 ILE A N 1
ATOM 698 C CA . ILE A 1 90 ? -10.141 1.534 -3.828 1.00 91.69 90 ILE A CA 1
ATOM 699 C C . ILE A 1 90 ? -11.528 1.143 -3.339 1.00 91.69 90 ILE A C 1
ATOM 701 O O . ILE A 1 90 ? -12.005 1.621 -2.309 1.00 91.69 90 ILE A O 1
ATOM 705 N N . GLU A 1 91 ? -12.170 0.240 -4.069 1.00 92.25 91 GLU A N 1
ATOM 706 C CA . GLU A 1 91 ? -13.406 -0.385 -3.621 1.00 92.25 91 GLU A CA 1
ATOM 707 C C . GLU A 1 91 ? -13.086 -1.577 -2.709 1.00 92.25 91 GLU A C 1
ATOM 709 O O . GLU A 1 91 ? -12.343 -2.485 -3.086 1.00 92.25 91 GLU A O 1
ATOM 714 N N . VAL A 1 92 ? -13.643 -1.568 -1.494 1.00 91.25 92 VAL A N 1
ATOM 715 C CA . VAL A 1 92 ? -13.400 -2.589 -0.461 1.00 91.25 92 VAL A CA 1
ATOM 716 C C . VAL A 1 92 ? -14.720 -3.271 -0.119 1.00 91.25 92 VAL A C 1
ATOM 718 O O . VAL A 1 92 ? -15.453 -2.847 0.775 1.00 91.25 92 VAL A O 1
ATOM 721 N N . SER A 1 93 ? -15.042 -4.329 -0.859 1.00 92.12 93 SER A N 1
ATOM 722 C CA . SER A 1 93 ? -16.306 -5.061 -0.707 1.00 92.12 93 SER A CA 1
ATOM 723 C C . SER A 1 93 ? -16.311 -6.032 0.481 1.00 92.12 93 SER A C 1
ATOM 725 O O . SER A 1 93 ? -17.368 -6.320 1.043 1.00 92.12 93 SER A O 1
ATOM 727 N N . SER A 1 94 ? -15.140 -6.516 0.907 1.00 91.25 94 SER A N 1
ATOM 728 C CA . SER A 1 94 ? -14.998 -7.457 2.029 1.00 91.25 94 SER A CA 1
ATOM 729 C C . SER A 1 94 ? -15.132 -6.791 3.402 1.00 91.25 94 SER A C 1
ATOM 731 O O . SER A 1 94 ? -15.280 -7.472 4.420 1.00 91.25 94 SER A O 1
ATOM 733 N N . GLY A 1 95 ? -15.034 -5.459 3.449 1.00 91.00 95 GLY A N 1
ATOM 734 C CA . GLY A 1 95 ? -14.899 -4.697 4.688 1.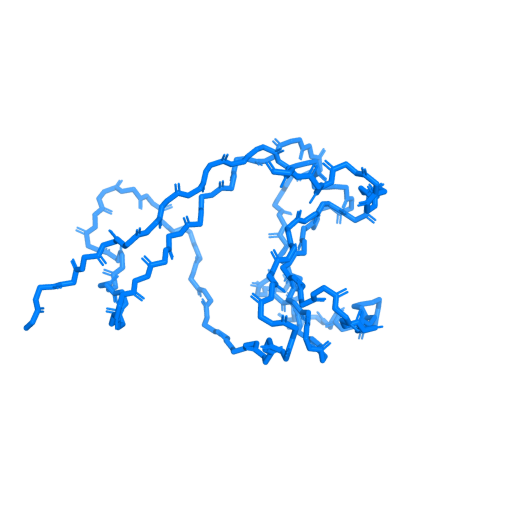00 91.00 95 GLY A CA 1
ATOM 735 C C . GLY A 1 95 ? -13.528 -4.846 5.361 1.00 91.00 95 GLY A C 1
ATOM 736 O O . GLY A 1 95 ? -13.360 -4.377 6.488 1.00 91.00 95 GLY A O 1
ATOM 737 N N . LYS A 1 96 ? -12.547 -5.486 4.706 1.00 90.81 96 LYS A N 1
ATOM 738 C CA . LYS A 1 96 ? -11.183 -5.645 5.219 1.00 90.81 96 LYS A CA 1
ATOM 739 C C . LYS A 1 96 ? -10.140 -5.275 4.176 1.00 90.81 96 LYS A C 1
ATOM 741 O O . LYS A 1 96 ? -10.200 -5.698 3.027 1.00 90.81 96 LYS A O 1
ATOM 746 N N . ILE A 1 97 ? -9.130 -4.544 4.635 1.00 91.62 97 ILE A N 1
ATOM 747 C CA . ILE A 1 97 ? -7.952 -4.198 3.846 1.00 91.62 97 ILE A CA 1
ATOM 748 C C . ILE A 1 97 ? -6.759 -4.976 4.395 1.00 91.62 97 ILE A C 1
ATOM 750 O O . ILE A 1 97 ? -6.506 -4.988 5.601 1.00 91.62 97 ILE A O 1
ATOM 754 N N . VAL A 1 98 ? -6.020 -5.607 3.494 1.00 91.00 98 VAL A N 1
ATOM 755 C CA . VAL A 1 98 ? -4.760 -6.299 3.740 1.00 91.00 98 VAL A CA 1
ATOM 756 C C . VAL A 1 98 ? -3.619 -5.423 3.239 1.00 91.00 98 VAL A C 1
ATOM 758 O O . VAL A 1 98 ? -3.693 -4.861 2.147 1.00 91.00 98 VAL A O 1
ATOM 761 N N . ILE A 1 99 ? -2.556 -5.336 4.037 1.00 90.62 99 ILE A N 1
ATOM 762 C CA . ILE A 1 99 ? -1.286 -4.724 3.641 1.00 90.62 99 ILE A CA 1
ATOM 763 C C . ILE A 1 99 ? -0.226 -5.814 3.627 1.00 90.62 99 ILE A C 1
ATOM 765 O O . ILE A 1 99 ? -0.091 -6.543 4.613 1.00 90.62 99 ILE A O 1
ATOM 769 N N . ALA A 1 100 ? 0.489 -5.948 2.514 1.00 86.94 100 ALA A N 1
ATOM 770 C CA . ALA A 1 100 ? 1.458 -7.022 2.322 1.00 86.94 100 ALA A CA 1
ATOM 771 C C . ALA A 1 100 ? 2.568 -6.626 1.341 1.00 86.94 100 ALA A C 1
ATOM 773 O O . ALA A 1 100 ? 2.338 -5.843 0.417 1.00 86.94 100 ALA A O 1
ATOM 774 N N . GLY A 1 101 ? 3.760 -7.194 1.520 1.00 82.69 101 GLY A N 1
ATOM 775 C CA . GLY A 1 101 ? 4.796 -7.216 0.492 1.00 82.69 101 GLY A CA 1
ATOM 776 C C . GLY A 1 101 ? 4.451 -8.183 -0.644 1.00 82.69 101 GLY A C 1
ATOM 777 O O . GLY A 1 101 ? 3.593 -9.056 -0.501 1.00 82.69 101 GLY A O 1
ATOM 778 N N . CYS A 1 102 ? 5.141 -8.068 -1.782 1.00 69.81 102 CYS A N 1
ATOM 779 C CA . CYS A 1 102 ? 4.847 -8.899 -2.955 1.00 69.81 102 CYS A CA 1
ATOM 780 C C . CYS A 1 102 ? 5.018 -10.407 -2.719 1.00 69.81 102 CYS A C 1
ATOM 782 O O . CYS A 1 102 ? 4.340 -11.218 -3.350 1.00 69.81 102 CYS A O 1
ATOM 784 N N . THR A 1 103 ? 5.921 -10.783 -1.819 1.00 64.50 103 THR A N 1
ATOM 785 C CA . THR A 1 103 ? 6.228 -12.178 -1.482 1.00 64.50 103 THR A CA 1
ATOM 786 C C . THR A 1 103 ? 5.718 -12.587 -0.105 1.00 64.50 103 THR A C 1
ATOM 788 O O . THR A 1 103 ? 5.934 -13.727 0.316 1.00 64.50 103 THR A O 1
ATOM 791 N N . ASP A 1 104 ? 4.983 -11.707 0.582 1.00 61.41 104 ASP A N 1
ATOM 792 C CA . ASP A 1 104 ? 4.349 -12.058 1.844 1.00 61.41 104 ASP A CA 1
ATOM 793 C C . ASP A 1 104 ? 3.240 -13.083 1.587 1.00 61.41 104 ASP A C 1
ATOM 795 O O . ASP A 1 104 ? 2.181 -12.803 1.023 1.00 61.41 104 ASP A O 1
ATOM 799 N N . LEU A 1 105 ? 3.481 -14.315 2.034 1.00 48.25 105 LEU A N 1
ATOM 800 C CA . LEU A 1 105 ? 2.447 -15.334 2.131 1.00 48.25 105 LEU A CA 1
ATOM 801 C C . LEU A 1 105 ? 1.334 -14.795 3.042 1.00 48.25 105 LEU A C 1
ATOM 803 O O . LEU A 1 105 ? 1.554 -14.590 4.239 1.00 48.25 105 LEU A O 1
ATOM 807 N N . PHE A 1 106 ? 0.125 -14.652 2.485 1.00 49.22 106 PHE A N 1
ATOM 808 C CA . PHE A 1 106 ? -1.140 -14.272 3.147 1.00 49.22 106 PHE A CA 1
ATOM 809 C C . PHE A 1 106 ? -1.397 -14.946 4.519 1.00 49.22 106 PHE A C 1
ATOM 811 O O . PHE A 1 106 ? -2.236 -14.496 5.295 1.00 49.22 106 PHE A O 1
ATOM 818 N N . ALA A 1 107 ? -0.659 -16.005 4.860 1.00 42.81 107 ALA A N 1
ATOM 819 C CA . ALA A 1 107 ? -0.725 -16.726 6.123 1.00 42.81 107 ALA A CA 1
ATOM 820 C C . ALA A 1 107 ? -0.297 -15.9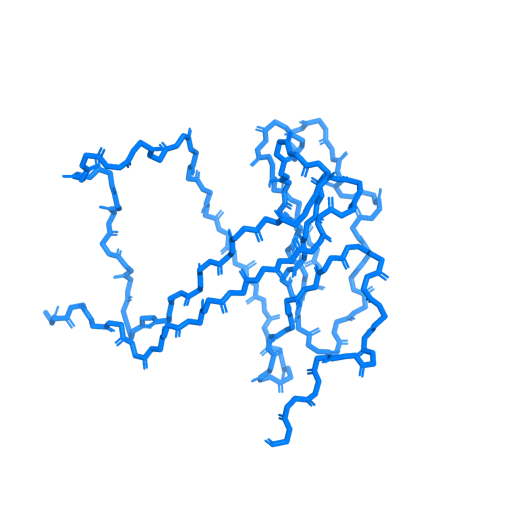24 7.376 1.00 42.81 107 ALA A C 1
ATOM 822 O O . ALA A 1 107 ? -0.640 -16.349 8.479 1.00 42.81 107 ALA A O 1
ATOM 823 N N . ARG A 1 108 ? 0.421 -14.789 7.267 1.00 35.22 108 ARG A N 1
ATOM 824 C CA . ARG A 1 108 ? 0.901 -14.028 8.451 1.00 35.22 108 ARG A CA 1
ATOM 825 C C . ARG A 1 108 ? 0.030 -12.847 8.898 1.00 35.22 108 ARG A C 1
ATOM 827 O O . ARG A 1 108 ? 0.219 -12.374 10.017 1.00 35.22 108 ARG A O 1
ATOM 834 N N . CYS A 1 109 ? -0.949 -12.409 8.107 1.00 35.94 109 CYS A N 1
ATOM 835 C CA . CYS A 1 109 ? -1.740 -11.200 8.396 1.00 35.94 109 CYS A CA 1
ATOM 836 C C . CYS A 1 109 ? -3.105 -11.488 9.045 1.00 35.94 109 CYS A C 1
ATOM 838 O O . CYS A 1 109 ? -4.083 -10.793 8.791 1.00 35.94 109 CYS A O 1
ATOM 840 N N . ARG A 1 110 ? -3.188 -12.508 9.908 1.00 38.44 110 ARG A N 1
ATOM 841 C CA . ARG A 1 110 ? -4.378 -12.787 10.725 1.00 38.44 110 ARG A CA 1
ATOM 842 C C . ARG A 1 110 ? -4.034 -12.534 12.191 1.00 38.44 110 ARG A C 1
ATOM 844 O O . ARG A 1 110 ? -3.524 -13.419 12.873 1.00 38.44 110 ARG A O 1
ATOM 851 N N . LYS A 1 111 ? -4.270 -11.316 12.682 1.00 35.88 111 LYS A N 1
ATOM 852 C CA . LYS A 1 111 ? -4.415 -11.118 14.129 1.00 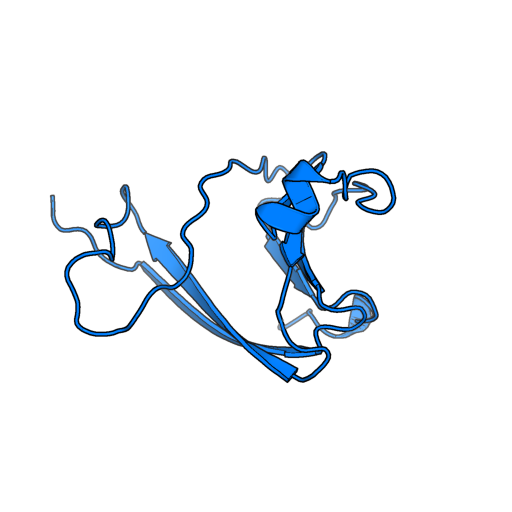35.88 111 LYS A CA 1
ATOM 853 C C . LYS A 1 111 ? -5.886 -11.336 14.475 1.00 35.88 111 LYS A C 1
ATOM 855 O O . LYS A 1 111 ? -6.738 -10.603 13.980 1.00 35.88 111 LYS A O 1
ATOM 860 N N . ASN A 1 112 ? -6.133 -12.411 15.228 1.00 35.53 112 ASN A N 1
ATOM 861 C CA . ASN A 1 112 ? -7.396 -12.683 15.918 1.00 35.53 112 ASN A CA 1
ATOM 862 C C . ASN A 1 112 ? -7.743 -11.555 16.890 1.00 35.53 112 ASN A C 1
ATOM 864 O O . ASN A 1 112 ? -6.787 -10.975 17.458 1.00 35.53 112 ASN A O 1
#

Sequence (112 aa):
MSNTVINEIKLDIFADYFQLYLKDENAEGDLSKMWTQEAIERLLAITDGTIGVGTVRNMDVPVIIKIFTTEPPLLADGEDVIAQINECDIEVSSGKIVIAGCTDLFARCRKN

pLDDT: mean 82.67, std 15.97, range [35.22, 96.12]

Organism: NCBI:txid1737353

Secondary structure (DSSP, 8-state):
----EEEEEEEEEE-GGGEEEEEETT-----TTT--HHHHHHTEEEETTEEEEE-S-SSEEEEEEEEESSPPP-GGGSSS------------SSS-EEEEETT--GGG----